Protein AF-A0AAV1JM26-F1 (afdb_monomer)

Solvent-accessible surface area (backbone atoms only — not comparable to full-atom values): 7282 Å² total; per-residue (Å²): 130,88,82,51,58,50,76,34,77,45,80,36,73,50,19,34,46,74,67,30,26,53,53,50,51,54,41,56,74,55,47,27,63,33,45,34,44,37,38,90,50,58,70,48,33,52,52,36,50,55,58,46,59,76,75,45,96,65,68,52,80,61,76,78,51,77,83,54,47,60,66,49,56,63,51,56,75,76,52,68,79,68,51,69,69,49,53,56,54,41,52,53,52,44,70,76,67,55,58,91,91,67,48,73,47,70,60,64,67,45,77,70,39,76,60,79,80,76,86,83,123

Mean predicted aligned error: 10.61 Å

Nearest PDB structures (foldseek):
  5bjv-assembly1_B  TM=6.300E-01  e=1.187E-02  Campylobacter jejuni
  5bju-assembly1_A  TM=6.623E-01  e=2.325E-02  Campylobacter jejuni
  6bwc-assembly1_E  TM=8.344E-01  e=8.341E-02  Bacillus thuringiensis HD-771
  5bjx-assembly1_A  TM=6.286E-01  e=3.254E-02  Campylobacter jejuni
  7cok-assembly1_B  TM=7.436E-01  e=1.527E-01  Gluconobacter sp.

Organism: NCBI:txid320188

Secondary structure (DSSP, 8-state):
----GGG-EEEEETTTSHHHHHHHHHHHHTT-SEEEEE-S-HHHHHHHHHHHHHH-S--------HHHHHHHHHHHTTSPPPPHHHHHHHHHHHHHHPPTT--EE--TTPPPEE-------

Structure (mmCIF, N/CA/C/O backbone):
data_AF-A0AAV1JM26-F1
#
_entry.id   AF-A0AAV1JM26-F1
#
loop_
_atom_site.group_PDB
_atom_site.id
_atom_site.type_symbol
_atom_site.label_atom_id
_atom_site.label_alt_id
_atom_site.label_comp_id
_atom_site.label_asym_id
_atom_site.label_entity_id
_atom_site.label_seq_id
_atom_site.pdbx_PDB_ins_code
_atom_site.Cartn_x
_atom_site.Cartn_y
_atom_site.Cartn_z
_atom_site.occupancy
_atom_site.B_iso_or_equiv
_atom_site.auth_seq_id
_atom_site.auth_comp_id
_atom_site.auth_asym_id
_atom_site.auth_atom_id
_atom_site.pdbx_PDB_model_num
ATOM 1 N N . MET A 1 1 ? -13.026 -1.116 23.562 1.00 37.59 1 MET A N 1
ATOM 2 C CA . MET A 1 1 ? -12.562 0.252 23.244 1.00 37.59 1 MET A CA 1
ATOM 3 C C . MET A 1 1 ? -12.389 0.311 21.742 1.00 37.59 1 MET A C 1
ATOM 5 O O . MET A 1 1 ? -11.636 -0.507 21.236 1.00 37.59 1 MET A O 1
ATOM 9 N N . SER A 1 2 ? -13.117 1.163 21.021 1.00 40.34 2 SER A N 1
ATOM 10 C CA . SER A 1 2 ? -12.938 1.277 19.570 1.00 40.34 2 SER A CA 1
ATOM 11 C C . SER A 1 2 ? -11.568 1.902 19.300 1.00 40.34 2 SER A C 1
ATOM 13 O O . SER A 1 2 ? -11.347 3.085 19.552 1.00 40.34 2 SER A O 1
ATOM 15 N N . GLN A 1 3 ? -10.598 1.091 18.876 1.00 52.56 3 GLN A N 1
ATOM 16 C CA . GLN A 1 3 ? -9.280 1.585 18.484 1.00 52.56 3 GLN A CA 1
ATOM 17 C C . GLN A 1 3 ? -9.424 2.319 17.150 1.00 52.56 3 GLN A C 1
ATOM 19 O O . GLN A 1 3 ? -9.351 1.727 16.081 1.00 52.56 3 GLN A O 1
ATOM 24 N N . GLY A 1 4 ? -9.696 3.622 17.226 1.00 64.19 4 GLY A N 1
ATOM 25 C CA . GLY A 1 4 ? -9.700 4.496 16.060 1.00 64.19 4 GLY A CA 1
ATOM 26 C C . GLY A 1 4 ? -8.321 4.558 15.399 1.00 64.19 4 GLY A C 1
ATOM 27 O O . GLY A 1 4 ? -7.296 4.294 16.032 1.00 64.19 4 GLY A O 1
ATOM 28 N N . ILE A 1 5 ? -8.307 4.955 14.125 1.00 70.12 5 ILE A N 1
ATOM 29 C CA . ILE A 1 5 ? -7.119 4.977 13.255 1.00 70.12 5 ILE A CA 1
ATOM 30 C C . ILE A 1 5 ? -5.914 5.657 13.921 1.00 70.12 5 ILE A C 1
ATOM 32 O O . ILE A 1 5 ? -4.802 5.143 13.820 1.00 70.12 5 ILE A O 1
ATOM 36 N N . LYS A 1 6 ? -6.136 6.714 14.713 1.00 76.25 6 LYS A N 1
ATOM 37 C CA . LYS A 1 6 ? -5.083 7.449 15.433 1.00 76.25 6 LYS A CA 1
ATOM 38 C C . LYS A 1 6 ? -4.180 6.610 16.348 1.00 76.25 6 LYS A C 1
ATOM 40 O O . LYS A 1 6 ? -3.078 7.031 16.667 1.00 76.25 6 LYS A O 1
ATOM 45 N N . ASN A 1 7 ? -4.615 5.427 16.787 1.00 69.81 7 ASN A N 1
ATOM 46 C CA . ASN A 1 7 ? -3.814 4.541 17.643 1.00 69.81 7 ASN A CA 1
ATOM 47 C C . ASN A 1 7 ? -3.378 3.243 16.935 1.00 69.81 7 ASN A C 1
ATOM 49 O O . ASN A 1 7 ? -2.967 2.288 17.593 1.00 69.81 7 ASN A O 1
ATOM 53 N N . SER A 1 8 ? -3.495 3.192 15.607 1.00 66.56 8 SER A N 1
ATOM 54 C CA . SER A 1 8 ? -3.157 2.019 14.798 1.00 66.56 8 SER A CA 1
ATOM 55 C C . SER A 1 8 ? -1.729 2.076 14.246 1.00 66.56 8 SER A C 1
ATOM 57 O O . SER A 1 8 ? -1.196 3.150 13.963 1.00 66.56 8 SER A O 1
ATOM 59 N N . VAL A 1 9 ? -1.110 0.902 14.108 1.00 73.75 9 VAL A N 1
ATOM 60 C CA . VAL A 1 9 ? 0.096 0.694 13.297 1.00 73.75 9 VAL A CA 1
ATOM 61 C C . VAL A 1 9 ? -0.355 0.041 11.997 1.00 73.75 9 VAL A C 1
ATOM 63 O O . VAL A 1 9 ? -1.048 -0.974 12.040 1.00 73.75 9 VAL A O 1
ATOM 66 N N . VAL A 1 10 ? 0.025 0.617 10.861 1.00 72.69 10 VAL A N 1
ATOM 67 C CA . VAL A 1 10 ? -0.403 0.176 9.530 1.00 72.69 10 VAL A CA 1
ATOM 68 C C . VAL A 1 10 ? 0.814 -0.262 8.727 1.00 72.69 10 VAL A C 1
ATOM 70 O O . VAL A 1 10 ? 1.818 0.445 8.708 1.00 72.69 10 VAL A O 1
ATOM 73 N N . VAL A 1 11 ? 0.717 -1.409 8.049 1.00 78.88 11 VAL A N 1
ATOM 74 C CA . VAL A 1 11 ? 1.724 -1.886 7.092 1.00 78.88 11 VAL A CA 1
ATOM 75 C C . VAL A 1 11 ? 1.068 -2.053 5.724 1.00 78.88 11 VAL A C 1
ATOM 77 O O . V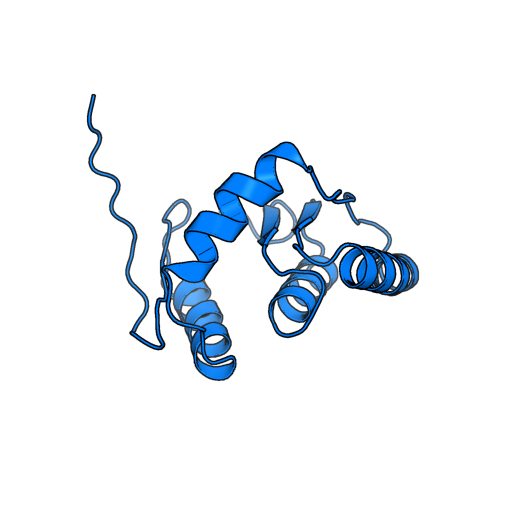AL A 1 11 ? 0.074 -2.765 5.606 1.00 78.88 11 VAL A O 1
ATOM 80 N N . VAL A 1 12 ? 1.626 -1.425 4.692 1.00 80.12 12 VAL A N 1
ATOM 81 C CA . VAL A 1 12 ? 1.139 -1.503 3.307 1.00 80.12 12 VAL A CA 1
ATOM 82 C C . VAL A 1 12 ? 2.232 -2.104 2.429 1.00 80.12 12 VAL A C 1
ATOM 84 O O . VAL A 1 12 ? 3.341 -1.596 2.413 1.00 80.12 12 VAL A O 1
ATOM 87 N N . THR A 1 13 ? 1.953 -3.174 1.685 1.00 83.62 13 THR A N 1
ATOM 88 C CA . THR A 1 13 ? 2.885 -3.710 0.668 1.00 83.62 13 THR A CA 1
ATOM 89 C C . THR A 1 13 ? 2.464 -3.234 -0.723 1.00 83.62 13 THR A C 1
ATOM 91 O O . THR A 1 13 ? 1.271 -3.084 -0.972 1.00 83.62 13 THR A O 1
ATOM 94 N N . GLY A 1 14 ? 3.422 -2.945 -1.610 1.00 83.50 14 GLY A N 1
ATOM 95 C CA . GLY A 1 14 ? 3.169 -2.189 -2.846 1.00 83.50 14 GLY A CA 1
ATOM 96 C C . GLY A 1 14 ? 2.805 -0.722 -2.583 1.00 83.50 14 GLY A C 1
ATOM 97 O O . GLY A 1 14 ? 2.015 -0.132 -3.316 1.00 83.50 14 GLY A O 1
ATOM 98 N N . GLY A 1 15 ? 3.285 -0.160 -1.471 1.00 86.62 15 GLY A N 1
ATOM 99 C CA . GLY A 1 15 ? 2.849 1.136 -0.959 1.00 86.62 15 GLY A CA 1
ATOM 100 C C . GLY A 1 15 ? 3.538 2.350 -1.580 1.00 86.62 15 GLY A C 1
ATOM 101 O O . GLY A 1 15 ? 3.204 3.470 -1.209 1.00 86.62 15 GLY A O 1
ATOM 102 N N . ALA A 1 16 ? 4.492 2.165 -2.496 1.00 88.25 16 ALA A N 1
ATOM 103 C CA . ALA A 1 16 ? 5.211 3.290 -3.090 1.00 88.25 16 ALA A CA 1
ATOM 104 C C . ALA A 1 16 ? 4.468 3.935 -4.266 1.00 88.25 16 ALA A C 1
ATOM 106 O O . ALA A 1 16 ? 4.771 5.064 -4.637 1.00 88.25 16 ALA A O 1
ATOM 107 N N . SER A 1 17 ? 3.499 3.244 -4.872 1.00 87.69 17 SER A N 1
ATOM 108 C CA . SER A 1 17 ? 2.792 3.759 -6.047 1.00 87.69 17 SER A CA 1
ATOM 109 C C . SER A 1 17 ? 1.326 3.327 -6.103 1.00 87.69 17 SER A C 1
ATOM 111 O O . SER A 1 17 ? 0.866 2.475 -5.337 1.00 87.69 17 SER A O 1
ATOM 113 N N . GLY A 1 18 ? 0.574 3.946 -7.018 1.00 87.81 18 GLY A N 1
ATOM 114 C CA . GLY A 1 18 ? -0.816 3.599 -7.304 1.00 87.81 18 GLY A CA 1
ATOM 115 C C . GLY A 1 18 ? -1.693 3.574 -6.051 1.00 87.81 18 GLY A C 1
ATOM 116 O O . GLY A 1 18 ? -1.707 4.515 -5.262 1.00 87.81 18 GLY A O 1
ATOM 117 N N . ILE A 1 19 ? -2.429 2.479 -5.865 1.00 84.12 19 ILE A N 1
ATOM 118 C CA . ILE A 1 19 ? -3.367 2.340 -4.743 1.00 84.12 19 ILE A CA 1
ATOM 119 C C . ILE A 1 19 ? -2.655 2.266 -3.404 1.00 84.12 19 ILE A C 1
ATOM 121 O O . ILE A 1 19 ? -3.125 2.864 -2.442 1.00 84.12 19 ILE A O 1
ATOM 125 N N . GLY A 1 20 ? -1.552 1.519 -3.322 1.00 85.56 20 GLY A N 1
ATOM 126 C CA . GLY A 1 20 ? -0.841 1.360 -2.060 1.00 85.56 20 GLY A CA 1
ATOM 127 C C . GLY A 1 20 ? -0.362 2.712 -1.535 1.00 85.56 20 GLY A C 1
ATOM 128 O O . GLY A 1 20 ? -0.530 2.991 -0.351 1.00 85.56 20 GLY A O 1
ATOM 129 N N . TYR A 1 21 ? 0.119 3.580 -2.429 1.00 88.75 21 TYR A N 1
ATOM 130 C CA . TYR A 1 21 ? 0.489 4.954 -2.092 1.00 88.75 21 TYR A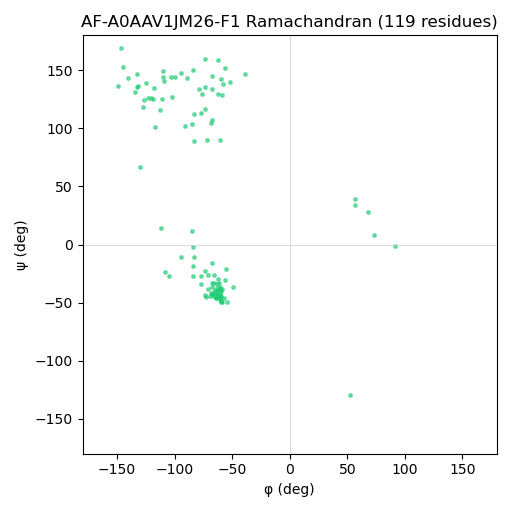 CA 1
ATOM 131 C C . TYR A 1 21 ? -0.690 5.774 -1.556 1.00 88.75 21 TYR A C 1
ATOM 133 O O . TYR A 1 21 ? -0.584 6.392 -0.501 1.00 88.75 21 TYR A O 1
ATOM 141 N N . GLU A 1 22 ? -1.847 5.734 -2.220 1.00 88.06 22 GLU A N 1
ATOM 142 C CA . GLU A 1 22 ? -3.032 6.455 -1.736 1.00 88.06 22 GLU A CA 1
ATOM 143 C C . GLU A 1 22 ? -3.563 5.906 -0.404 1.00 88.06 22 GLU A C 1
ATOM 145 O O . GLU A 1 22 ? -4.039 6.663 0.444 1.00 88.06 22 GLU A O 1
ATOM 150 N N . ILE A 1 23 ? -3.444 4.600 -0.159 1.00 85.44 23 ILE A N 1
ATOM 151 C CA . ILE A 1 23 ? -3.758 4.009 1.148 1.00 85.44 23 ILE A CA 1
ATOM 152 C C . ILE A 1 23 ? -2.824 4.584 2.223 1.00 85.44 23 ILE A C 1
ATOM 154 O O . ILE A 1 23 ? -3.297 4.988 3.288 1.00 85.44 23 ILE A O 1
ATOM 158 N N . VAL A 1 24 ? -1.520 4.676 1.942 1.00 86.12 24 VAL A N 1
ATOM 159 C CA . VAL A 1 24 ? -0.528 5.287 2.843 1.00 86.12 24 VAL A CA 1
ATOM 160 C C . VAL A 1 24 ? -0.886 6.744 3.142 1.00 86.12 24 VAL A C 1
ATOM 162 O O . VAL A 1 24 ? -0.978 7.108 4.316 1.00 86.12 24 VAL A O 1
ATOM 165 N N . CYS A 1 25 ? -1.174 7.550 2.114 1.00 86.50 25 CYS A N 1
ATOM 166 C CA . CYS A 1 25 ? -1.619 8.939 2.263 1.00 86.50 25 CYS A CA 1
ATOM 167 C C . CYS A 1 25 ? -2.845 9.054 3.177 1.00 86.50 25 CYS A C 1
ATOM 169 O O . CYS A 1 25 ? -2.833 9.832 4.128 1.00 86.50 25 CYS A O 1
ATOM 171 N N . ASN A 1 26 ? -3.881 8.245 2.945 1.00 87.25 26 ASN A N 1
ATOM 172 C CA . ASN A 1 26 ? -5.114 8.286 3.733 1.00 87.25 26 ASN A CA 1
ATOM 173 C C . ASN A 1 26 ? -4.895 7.927 5.212 1.00 87.25 26 ASN A C 1
ATOM 175 O O . ASN A 1 26 ? -5.526 8.518 6.093 1.00 87.25 26 ASN A O 1
ATOM 179 N N . PHE A 1 27 ? -4.017 6.966 5.513 1.00 83.62 27 PHE A N 1
ATOM 180 C CA . PHE A 1 27 ? -3.692 6.626 6.900 1.00 83.62 27 PHE A CA 1
ATOM 181 C C . PHE A 1 27 ? -2.859 7.712 7.587 1.00 83.62 27 PHE A C 1
ATOM 183 O O . PHE A 1 27 ? -3.119 8.014 8.754 1.00 83.62 27 PHE A O 1
ATOM 190 N N . LEU A 1 28 ? -1.921 8.337 6.870 1.00 84.06 28 LEU A N 1
ATOM 191 C CA . LEU A 1 28 ? -1.158 9.483 7.370 1.00 84.06 28 LEU A CA 1
ATOM 192 C C . LEU A 1 28 ? -2.066 10.700 7.625 1.00 84.06 28 LEU A C 1
ATOM 194 O O . LEU A 1 28 ? -1.985 11.302 8.692 1.00 84.06 28 LEU A O 1
ATOM 198 N N . GLU A 1 29 ? -2.999 11.011 6.716 1.00 85.12 29 GLU A N 1
ATOM 199 C CA . GLU A 1 29 ? -3.989 12.097 6.876 1.00 85.12 29 GLU A CA 1
ATOM 200 C C . GLU A 1 29 ? -4.918 11.889 8.070 1.00 85.12 29 GLU A C 1
ATOM 202 O O . GLU A 1 29 ? -5.328 12.844 8.726 1.00 85.12 29 GLU A O 1
ATOM 207 N N . LYS A 1 30 ? -5.242 10.634 8.379 1.00 83.50 30 LYS A N 1
ATOM 208 C CA . LYS A 1 30 ? -6.049 10.269 9.549 1.00 83.50 30 LYS A CA 1
ATOM 209 C C . LYS A 1 30 ? -5.219 10.136 10.830 1.00 83.50 30 LY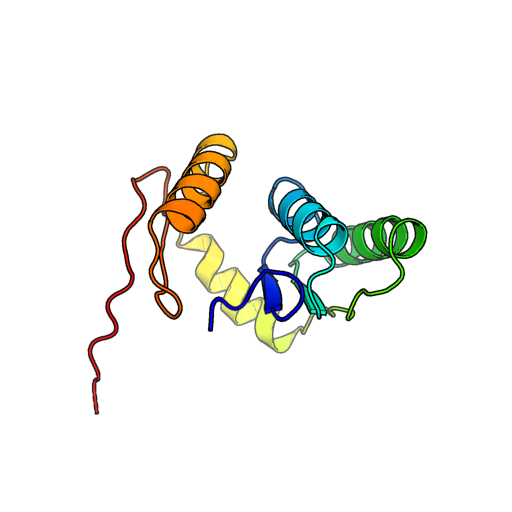S A C 1
ATOM 211 O O . LYS A 1 30 ? -5.746 9.653 11.835 1.00 83.50 30 LYS A O 1
ATOM 216 N N . GLU A 1 31 ? -3.960 10.578 10.800 1.00 84.56 31 GLU A N 1
ATOM 217 C CA . GLU A 1 31 ? -3.011 10.589 11.915 1.00 84.56 31 GLU A CA 1
ATOM 218 C C . GLU A 1 31 ? -2.798 9.199 12.529 1.00 84.56 31 GLU A C 1
ATOM 220 O O . GLU A 1 31 ? -2.717 9.061 13.751 1.00 84.56 31 GLU A O 1
ATOM 225 N N . ALA A 1 32 ? -2.743 8.147 11.701 1.00 78.19 32 ALA A N 1
ATOM 226 C CA . ALA A 1 32 ? -2.365 6.825 12.185 1.00 78.19 32 ALA A CA 1
ATOM 227 C C . ALA A 1 32 ? -1.040 6.897 12.957 1.00 78.19 32 ALA A C 1
ATOM 229 O O . ALA A 1 32 ? -0.114 7.607 12.565 1.00 78.19 32 ALA A O 1
ATOM 230 N N . LYS A 1 33 ? -0.949 6.156 14.067 1.00 77.38 33 LYS A N 1
ATOM 231 C CA . LYS A 1 33 ? 0.190 6.247 14.992 1.00 77.38 33 LYS A CA 1
ATOM 232 C C . LYS A 1 33 ? 1.514 5.930 14.300 1.00 77.38 33 LYS A C 1
ATOM 234 O O . LYS A 1 33 ? 2.525 6.534 14.633 1.00 77.38 33 LYS A O 1
ATOM 239 N N . ASN A 1 34 ? 1.501 4.952 13.395 1.00 74.88 34 ASN A N 1
ATOM 240 C CA . ASN A 1 34 ? 2.631 4.580 12.550 1.00 74.88 34 ASN A CA 1
ATOM 241 C C . ASN A 1 34 ? 2.117 4.044 11.211 1.00 74.88 34 ASN A C 1
ATOM 243 O O . ASN A 1 34 ? 1.209 3.209 11.202 1.00 74.88 34 ASN A O 1
ATOM 247 N N . VAL A 1 35 ? 2.740 4.453 10.105 1.00 76.75 35 VAL A N 1
ATOM 248 C CA . VAL A 1 35 ? 2.472 3.911 8.765 1.00 76.75 35 VAL A CA 1
ATOM 249 C C . VAL A 1 35 ? 3.780 3.466 8.122 1.00 76.75 35 VAL A C 1
ATOM 251 O O . VAL A 1 35 ? 4.675 4.271 7.902 1.00 76.75 35 VAL A O 1
ATOM 254 N N . ILE A 1 36 ? 3.871 2.173 7.835 1.00 80.88 36 ILE A N 1
ATOM 255 C CA . ILE A 1 36 ? 5.015 1.478 7.242 1.00 80.88 36 ILE A CA 1
ATOM 256 C C . ILE A 1 36 ? 4.580 1.057 5.835 1.00 80.88 36 ILE A C 1
ATOM 258 O O . ILE A 1 36 ? 3.559 0.386 5.693 1.00 80.88 36 ILE A O 1
ATOM 262 N N . PHE A 1 37 ? 5.315 1.419 4.784 1.00 81.94 37 PHE A N 1
ATOM 263 C CA . PHE A 1 37 ? 4.989 1.018 3.412 1.00 81.94 37 PHE A CA 1
ATOM 264 C C . PHE A 1 37 ? 6.155 0.347 2.676 1.00 81.94 37 PHE A C 1
ATOM 266 O O . PHE A 1 37 ? 7.222 0.913 2.551 1.00 81.94 37 PHE A O 1
ATOM 273 N N . LEU A 1 38 ? 5.966 -0.865 2.166 1.00 80.31 38 LEU A N 1
ATOM 274 C CA . LEU A 1 38 ? 6.966 -1.673 1.464 1.00 80.31 38 LEU A CA 1
ATOM 275 C C . LEU A 1 38 ? 6.708 -1.635 -0.039 1.00 80.31 38 LEU A C 1
ATOM 277 O O . LEU A 1 38 ? 5.553 -1.697 -0.455 1.00 80.31 38 LEU A O 1
ATOM 281 N N . ASP A 1 39 ? 7.759 -1.639 -0.853 1.00 82.50 39 ASP A N 1
ATOM 282 C CA . ASP A 1 39 ? 7.647 -1.832 -2.299 1.00 82.50 39 ASP A CA 1
ATOM 283 C C . ASP A 1 39 ? 8.843 -2.622 -2.842 1.00 82.50 39 ASP A C 1
ATOM 285 O O . ASP A 1 39 ? 9.927 -2.623 -2.258 1.00 82.50 39 ASP A O 1
ATOM 289 N N . VAL A 1 40 ? 8.629 -3.329 -3.950 1.00 79.69 40 VAL A N 1
ATOM 290 C CA . VAL A 1 40 ? 9.690 -4.072 -4.638 1.00 79.69 40 VAL A CA 1
ATOM 291 C C . VAL A 1 4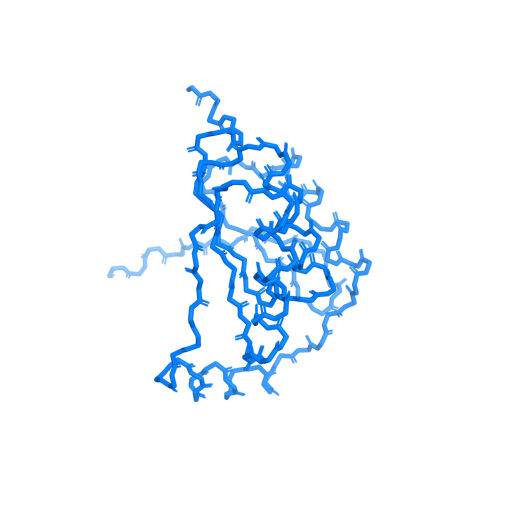0 ? 10.579 -3.139 -5.456 1.00 79.69 40 VAL A C 1
ATOM 293 O O . VAL A 1 40 ? 11.747 -3.451 -5.674 1.00 79.69 40 VAL A O 1
ATOM 296 N N . ASN A 1 41 ? 10.036 -2.004 -5.907 1.00 81.56 41 ASN A N 1
ATOM 297 C CA . ASN A 1 41 ? 10.783 -0.998 -6.642 1.00 81.56 41 ASN A CA 1
ATOM 298 C C . ASN A 1 41 ? 11.367 0.033 -5.666 1.00 81.56 41 ASN A C 1
ATOM 300 O O . ASN A 1 41 ? 10.666 0.924 -5.188 1.00 81.56 41 ASN A O 1
ATOM 304 N N . GLU A 1 42 ? 12.662 -0.098 -5.378 1.00 81.25 42 GLU A N 1
ATOM 305 C CA . GLU A 1 42 ? 13.370 0.769 -4.432 1.00 81.25 42 GLU A CA 1
ATOM 306 C C . GLU A 1 42 ? 13.353 2.247 -4.853 1.00 81.25 42 GLU A C 1
ATOM 308 O O . GLU A 1 42 ? 13.190 3.125 -4.005 1.00 81.25 42 GLU A O 1
ATOM 313 N N . ASP A 1 43 ? 13.475 2.537 -6.151 1.00 86.38 43 ASP A N 1
ATOM 314 C CA . ASP A 1 43 ? 13.490 3.913 -6.656 1.00 86.38 43 ASP A CA 1
ATOM 315 C C . ASP A 1 43 ? 12.130 4.589 -6.475 1.00 86.38 43 ASP A C 1
ATOM 317 O O . ASP A 1 43 ? 12.060 5.739 -6.039 1.00 86.38 43 ASP A O 1
ATOM 321 N N . GLU A 1 44 ? 11.039 3.874 -6.759 1.00 87.81 44 GLU A N 1
ATOM 322 C CA . GLU A 1 44 ? 9.687 4.368 -6.476 1.00 87.81 44 GLU A CA 1
ATOM 323 C C . GLU A 1 44 ? 9.464 4.514 -4.967 1.00 87.81 44 GLU A C 1
ATOM 325 O O . GLU A 1 44 ? 8.913 5.521 -4.528 1.00 87.81 44 GLU A O 1
ATOM 330 N N . GLY A 1 45 ? 9.973 3.579 -4.156 1.00 85.44 45 GLY A N 1
ATOM 331 C CA . GLY A 1 45 ? 9.948 3.675 -2.694 1.00 85.44 45 GLY A CA 1
ATOM 332 C C . GLY A 1 45 ? 10.616 4.945 -2.164 1.00 85.44 45 GLY A C 1
ATOM 333 O O . GLY A 1 45 ? 10.033 5.654 -1.342 1.00 85.44 45 GLY A O 1
ATOM 334 N N . LYS A 1 46 ? 11.807 5.280 -2.675 1.00 86.62 46 LYS A N 1
ATOM 335 C CA . LYS A 1 46 ? 12.540 6.503 -2.307 1.00 86.62 46 LYS A CA 1
ATOM 336 C C . LYS A 1 46 ? 11.790 7.768 -2.716 1.00 86.62 46 LYS A C 1
ATOM 338 O O . LYS A 1 46 ? 11.659 8.675 -1.897 1.00 86.62 46 LYS A O 1
ATOM 343 N N . LYS A 1 47 ? 11.263 7.820 -3.945 1.00 90.38 47 LYS A N 1
ATOM 344 C CA . LYS A 1 47 ? 10.457 8.959 -4.421 1.00 90.38 47 LYS A CA 1
ATOM 345 C C . LYS A 1 47 ? 9.204 9.151 -3.569 1.00 90.38 47 LYS A C 1
ATOM 347 O O . LYS A 1 47 ? 8.907 10.267 -3.151 1.00 90.38 47 LYS A O 1
ATOM 352 N N . ALA A 1 48 ? 8.483 8.067 -3.285 1.00 89.06 48 ALA A N 1
ATOM 353 C CA . ALA A 1 48 ? 7.301 8.097 -2.436 1.00 89.06 48 ALA A CA 1
ATOM 354 C C . ALA A 1 48 ? 7.639 8.611 -1.034 1.00 89.06 48 ALA A C 1
ATOM 356 O O . ALA A 1 48 ? 6.934 9.475 -0.515 1.00 89.06 48 ALA A O 1
ATOM 357 N N . LEU A 1 49 ? 8.743 8.138 -0.447 1.00 87.19 49 LEU A N 1
ATOM 358 C CA . LEU A 1 49 ? 9.204 8.594 0.861 1.00 87.19 49 LEU A CA 1
ATOM 359 C C . LEU A 1 49 ? 9.506 10.097 0.868 1.00 87.19 49 LEU A C 1
ATOM 361 O O . LEU A 1 49 ? 9.094 10.780 1.802 1.00 87.19 49 LEU A O 1
ATOM 365 N N . GLU A 1 50 ? 10.185 10.619 -0.155 1.00 88.44 50 GLU A N 1
ATOM 366 C CA . GLU A 1 50 ? 10.476 12.052 -0.285 1.00 88.44 50 GLU A CA 1
ATOM 367 C C . GLU A 1 50 ? 9.184 12.884 -0.343 1.00 88.44 50 GLU A C 1
ATOM 369 O O . GLU A 1 50 ? 9.016 13.828 0.431 1.00 88.44 50 GLU A O 1
ATOM 374 N N . LEU A 1 51 ? 8.232 12.483 -1.194 1.00 89.81 51 LEU A N 1
ATOM 375 C CA . LEU A 1 51 ? 6.937 13.157 -1.335 1.00 89.81 51 LEU A CA 1
ATOM 376 C C . LEU A 1 51 ? 6.127 13.144 -0.035 1.00 89.81 51 LEU A C 1
ATOM 378 O O . LEU A 1 51 ? 5.545 14.158 0.350 1.00 89.81 51 LEU A O 1
ATOM 382 N N . LEU A 1 52 ? 6.086 11.999 0.648 1.00 87.69 52 LEU A N 1
ATOM 383 C CA . LEU A 1 52 ? 5.357 11.860 1.903 1.00 87.69 52 LEU A CA 1
ATOM 384 C C . LEU A 1 52 ? 6.027 12.673 3.015 1.00 87.69 52 LEU A C 1
ATOM 386 O O . LEU A 1 52 ? 5.326 13.360 3.752 1.00 87.69 52 LEU A O 1
ATOM 390 N N . SER A 1 53 ? 7.359 12.658 3.105 1.00 85.56 53 SER A N 1
ATOM 391 C CA . SER A 1 53 ? 8.115 13.390 4.138 1.00 85.56 53 SER A CA 1
ATOM 392 C C . SER A 1 53 ? 7.990 14.904 3.994 1.00 85.56 53 SER A C 1
ATOM 394 O O . SER A 1 53 ? 8.093 15.627 4.978 1.00 85.56 53 SER A O 1
ATOM 396 N N . ALA A 1 54 ? 7.733 15.397 2.780 1.00 88.81 54 ALA A N 1
ATOM 397 C CA . ALA A 1 54 ? 7.412 16.802 2.549 1.00 88.81 54 ALA A CA 1
ATOM 398 C C . ALA A 1 54 ? 5.988 17.183 3.005 1.00 88.81 54 ALA A C 1
ATOM 400 O O . ALA A 1 54 ? 5.719 18.362 3.234 1.00 88.81 54 ALA A O 1
ATOM 401 N N . LYS A 1 55 ? 5.069 16.210 3.107 1.00 87.81 55 LYS A N 1
ATOM 402 C CA . LYS A 1 55 ? 3.642 16.429 3.401 1.00 87.81 55 LYS A CA 1
ATOM 403 C C . LYS A 1 55 ? 3.251 16.065 4.841 1.00 87.81 55 LYS A C 1
ATOM 405 O O . LYS A 1 55 ? 2.288 16.635 5.351 1.00 87.81 55 LYS A O 1
ATOM 410 N N . TYR A 1 56 ? 3.965 15.143 5.491 1.00 83.44 56 TYR A N 1
ATOM 411 C CA . TYR A 1 56 ? 3.607 14.592 6.801 1.00 83.44 56 TYR A CA 1
ATOM 412 C C . TYR A 1 56 ? 4.829 14.396 7.710 1.00 83.44 56 TYR A C 1
ATOM 414 O O . TYR A 1 56 ? 5.875 13.936 7.264 1.00 83.44 56 TYR A O 1
ATOM 422 N N . ASP A 1 57 ? 4.657 14.638 9.012 1.00 72.50 57 ASP A N 1
ATOM 423 C CA . ASP A 1 57 ? 5.747 14.586 10.001 1.00 72.50 57 ASP A CA 1
ATOM 424 C C . ASP A 1 57 ? 6.065 13.169 10.535 1.00 72.50 57 ASP A C 1
ATOM 426 O O . ASP A 1 57 ? 7.055 12.985 11.243 1.00 72.50 57 ASP A O 1
ATOM 430 N N . ASN A 1 58 ? 5.224 12.161 10.254 1.00 64.69 58 ASN A N 1
ATOM 431 C CA . ASN A 1 58 ? 5.184 10.906 11.024 1.00 64.69 58 ASN A CA 1
ATOM 432 C C . ASN A 1 58 ? 5.239 9.636 10.149 1.00 64.69 58 ASN A C 1
ATOM 434 O O . ASN A 1 58 ? 4.279 8.867 10.067 1.00 64.69 58 ASN A O 1
ATOM 438 N N . ILE A 1 59 ? 6.374 9.409 9.480 1.00 60.41 59 ILE A N 1
ATOM 439 C CA . ILE A 1 59 ? 6.561 8.280 8.554 1.00 60.41 59 ILE A CA 1
ATOM 440 C C . ILE A 1 59 ? 7.665 7.353 9.072 1.00 60.41 59 ILE A C 1
ATOM 442 O O . ILE A 1 59 ? 8.851 7.648 8.900 1.00 60.41 59 ILE A O 1
ATOM 446 N N . PRO A 1 60 ? 7.332 6.211 9.692 1.00 53.38 60 PRO A N 1
ATOM 447 C CA . PRO A 1 60 ? 8.314 5.159 9.879 1.00 53.38 60 PRO A CA 1
ATOM 448 C C . PRO A 1 60 ? 8.693 4.556 8.517 1.00 53.38 60 PRO A C 1
ATOM 450 O O . PRO A 1 60 ? 7.926 3.846 7.871 1.00 53.38 60 PRO A O 1
ATOM 453 N N . CYS A 1 61 ? 9.911 4.908 8.106 1.00 50.97 61 CYS A N 1
ATOM 454 C CA . CYS A 1 61 ? 10.675 4.416 6.964 1.00 50.97 61 CYS A CA 1
ATOM 455 C C . CYS A 1 61 ? 10.528 2.908 6.716 1.00 50.97 61 CYS A C 1
ATOM 457 O O . CYS A 1 61 ? 10.475 2.107 7.653 1.00 50.97 61 CYS A O 1
ATOM 459 N N . VAL A 1 62 ? 10.579 2.527 5.439 1.00 55.84 62 VAL A N 1
ATOM 460 C CA . VAL A 1 62 ? 10.698 1.137 5.015 1.00 55.84 62 VAL A CA 1
ATOM 461 C C . VAL A 1 62 ? 11.771 0.976 3.960 1.00 55.84 62 VAL A C 1
ATOM 463 O O . VAL A 1 62 ? 11.849 1.729 2.993 1.00 55.84 62 VAL A O 1
ATOM 466 N N . THR A 1 63 ? 12.571 -0.062 4.155 1.00 50.38 63 THR A N 1
ATOM 467 C CA . THR A 1 63 ? 13.699 -0.430 3.315 1.00 50.38 63 THR A CA 1
ATOM 468 C C . THR A 1 63 ? 13.392 -1.711 2.548 1.00 50.38 63 THR A C 1
ATOM 470 O O . THR A 1 63 ? 12.777 -2.636 3.085 1.00 50.38 63 THR A O 1
ATOM 473 N N . TRP A 1 64 ? 13.879 -1.787 1.312 1.00 49.84 64 TRP A N 1
ATOM 474 C CA . TRP A 1 64 ? 14.021 -3.035 0.569 1.00 49.84 64 TRP A CA 1
ATOM 475 C C . TRP A 1 64 ? 15.001 -3.960 1.317 1.00 49.84 64 TRP A C 1
ATOM 477 O O . TRP A 1 64 ? 16.079 -3.524 1.716 1.00 49.84 64 TRP A O 1
ATOM 487 N N . ASP A 1 65 ? 14.614 -5.214 1.562 1.00 56.75 65 ASP A N 1
ATOM 488 C CA . ASP A 1 65 ? 15.496 -6.251 2.115 1.00 56.75 65 ASP A CA 1
ATOM 489 C C . ASP A 1 65 ? 15.716 -7.311 1.034 1.00 56.75 65 ASP A C 1
ATOM 491 O O . ASP A 1 65 ? 14.768 -7.999 0.634 1.00 56.75 65 ASP A O 1
ATOM 495 N N . GLU A 1 66 ? 16.960 -7.458 0.565 1.00 54.75 66 GLU A N 1
ATO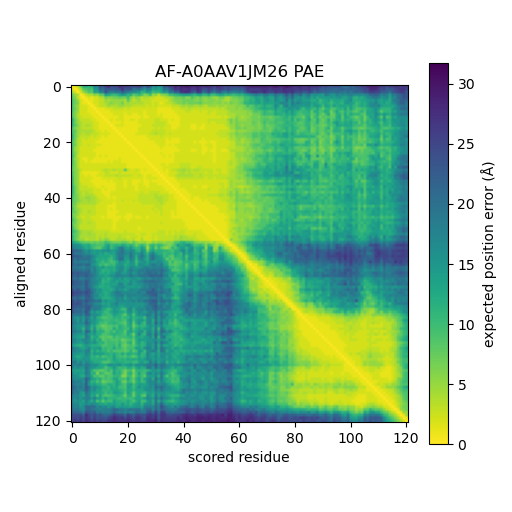M 496 C CA . GLU A 1 66 ? 17.287 -8.395 -0.516 1.00 54.75 66 GLU A CA 1
ATOM 497 C C . GLU A 1 66 ? 16.850 -9.831 -0.175 1.00 54.75 66 GLU A C 1
ATOM 499 O O . GLU A 1 66 ? 16.438 -10.582 -1.060 1.00 54.75 66 GLU A O 1
ATOM 504 N N . ARG A 1 67 ? 16.844 -10.201 1.115 1.00 54.53 67 ARG A N 1
ATOM 505 C CA . ARG A 1 67 ? 16.473 -11.541 1.603 1.00 54.53 67 ARG A CA 1
ATOM 506 C C . ARG A 1 67 ? 14.975 -11.816 1.480 1.00 54.53 67 ARG A C 1
ATOM 508 O O . ARG A 1 67 ? 14.575 -12.972 1.373 1.00 54.53 67 ARG A O 1
ATOM 515 N N . ILE A 1 68 ? 14.142 -10.774 1.496 1.00 55.22 68 ILE A N 1
ATOM 516 C CA . ILE A 1 68 ? 12.689 -10.885 1.283 1.00 55.22 68 ILE A CA 1
ATOM 517 C C . ILE A 1 68 ? 12.368 -10.888 -0.219 1.00 55.22 68 ILE A C 1
ATOM 519 O O . ILE A 1 68 ? 11.388 -11.507 -0.639 1.00 55.22 68 ILE A O 1
ATOM 523 N N . SER A 1 69 ? 13.217 -10.262 -1.040 1.00 57.44 69 SER A N 1
ATOM 524 C CA . SER A 1 69 ? 12.971 -10.066 -2.471 1.00 57.44 69 SER A CA 1
ATOM 525 C C . SER A 1 69 ? 12.808 -11.378 -3.253 1.00 57.44 69 SER A C 1
ATOM 527 O O . SER A 1 69 ? 11.848 -11.510 -4.009 1.00 57.44 69 SER A O 1
ATOM 529 N N . GLU A 1 70 ? 13.656 -12.389 -3.038 1.00 57.19 70 GLU A N 1
ATOM 530 C CA . GLU A 1 70 ? 13.593 -13.645 -3.803 1.00 57.19 70 GLU A CA 1
ATOM 531 C C . GLU A 1 70 ? 12.350 -14.479 -3.472 1.00 57.19 70 GLU A C 1
ATOM 533 O O . GLU A 1 70 ? 11.658 -14.977 -4.372 1.00 57.19 70 GLU A O 1
ATOM 538 N N . ALA A 1 71 ? 12.028 -14.599 -2.181 1.00 55.94 71 ALA A N 1
ATOM 539 C CA . ALA A 1 71 ? 10.840 -15.311 -1.720 1.00 55.94 71 ALA A CA 1
ATOM 540 C C . ALA A 1 71 ? 9.557 -14.627 -2.220 1.00 55.94 71 ALA A C 1
ATOM 542 O O . ALA A 1 71 ? 8.619 -15.294 -2.665 1.00 55.94 71 ALA A O 1
ATOM 543 N N . PHE A 1 72 ? 9.536 -13.292 -2.213 1.00 55.66 72 PHE A N 1
ATOM 544 C CA . PHE A 1 72 ? 8.392 -12.505 -2.655 1.00 55.66 72 PHE A CA 1
ATOM 545 C C . PHE A 1 72 ? 8.229 -12.530 -4.184 1.00 55.66 72 PHE A C 1
ATOM 547 O O . PHE A 1 72 ? 7.136 -12.806 -4.673 1.00 55.66 72 PHE A O 1
ATOM 554 N N . LEU A 1 73 ? 9.307 -12.353 -4.959 1.00 57.97 73 LEU A N 1
ATOM 555 C CA . LEU A 1 73 ? 9.288 -12.392 -6.431 1.00 57.97 73 LEU A CA 1
ATOM 556 C C . LEU A 1 73 ? 8.886 -13.762 -6.994 1.00 57.97 73 LEU A C 1
ATOM 558 O O . LEU A 1 73 ? 8.239 -13.850 -8.039 1.00 57.97 73 LEU A O 1
ATOM 562 N N . THR A 1 74 ? 9.260 -14.846 -6.315 1.00 62.50 74 THR A N 1
ATOM 563 C CA . THR A 1 74 ? 8.844 -16.201 -6.705 1.00 62.50 74 THR A CA 1
ATOM 564 C C . THR A 1 74 ? 7.339 -16.392 -6.505 1.00 62.50 74 THR A C 1
ATOM 566 O O . THR A 1 74 ? 6.676 -17.018 -7.332 1.00 62.50 74 THR A O 1
ATOM 569 N N . ARG A 1 75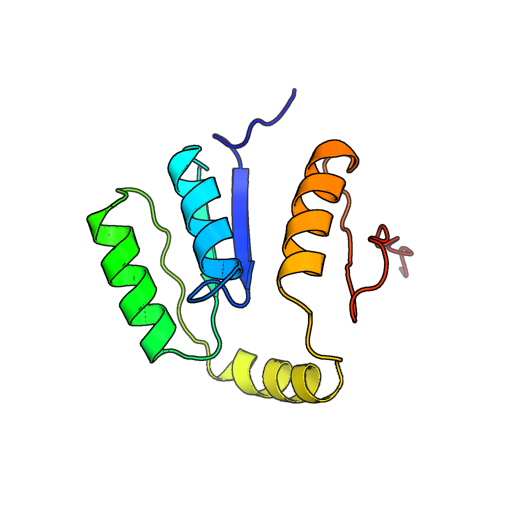 ? 6.782 -15.800 -5.441 1.00 52.59 75 ARG A N 1
ATOM 570 C CA . ARG A 1 75 ? 5.353 -15.846 -5.116 1.00 52.59 75 ARG A CA 1
ATOM 571 C C . ARG A 1 75 ? 4.523 -14.964 -6.051 1.00 52.59 75 ARG A C 1
ATOM 573 O O . ARG A 1 75 ? 3.497 -15.417 -6.542 1.00 52.59 75 ARG A O 1
ATOM 580 N N . THR A 1 76 ? 4.966 -13.743 -6.361 1.00 52.59 76 THR A N 1
ATOM 581 C CA . THR A 1 76 ? 4.200 -12.799 -7.203 1.00 52.59 76 THR A CA 1
ATOM 582 C C . THR A 1 76 ? 3.967 -13.310 -8.625 1.00 52.59 76 THR A C 1
ATOM 584 O O . THR A 1 76 ? 2.920 -13.032 -9.200 1.00 52.59 76 THR A O 1
ATOM 587 N N . LYS A 1 77 ? 4.874 -14.129 -9.176 1.00 61.41 77 LYS A N 1
ATOM 588 C CA . LYS A 1 77 ? 4.694 -14.782 -10.488 1.00 61.41 77 LYS A CA 1
ATOM 589 C C . LYS A 1 77 ? 3.582 -15.839 -10.516 1.00 61.41 77 LYS A C 1
ATOM 591 O O . LYS A 1 77 ? 3.173 -16.246 -11.599 1.00 61.41 77 LYS A O 1
ATOM 596 N N . GLN A 1 78 ? 3.120 -16.308 -9.356 1.00 62.19 78 GLN A N 1
ATOM 597 C CA . GLN A 1 78 ? 2.091 -17.347 -9.238 1.00 62.19 78 GLN A CA 1
ATOM 598 C C . GLN A 1 78 ? 0.674 -16.777 -9.082 1.00 62.19 78 GLN A C 1
ATOM 600 O O . GLN A 1 78 ? -0.290 -17.533 -9.180 1.00 62.19 78 GLN A O 1
ATOM 605 N N . HIS A 1 79 ? 0.535 -15.469 -8.843 1.00 56.72 79 HIS A N 1
ATOM 606 C CA . HIS A 1 79 ? -0.747 -14.833 -8.547 1.00 56.72 79 HIS A CA 1
ATOM 607 C C . HIS A 1 79 ? -1.221 -13.935 -9.692 1.00 56.72 79 HIS A C 1
ATOM 609 O O . HIS A 1 79 ? -0.435 -13.358 -10.442 1.00 56.72 79 HIS A O 1
ATOM 615 N N . SER A 1 80 ? -2.542 -13.827 -9.832 1.00 57.66 80 SER A N 1
ATOM 616 C CA . SER A 1 80 ? -3.161 -12.979 -10.851 1.00 57.66 80 SER A CA 1
ATOM 617 C C . SER A 1 80 ? -3.030 -11.503 -10.474 1.00 57.66 80 SER A C 1
ATOM 619 O O . SER A 1 80 ? -3.287 -11.129 -9.329 1.00 57.66 80 SER A O 1
ATOM 621 N N . TRP A 1 81 ? -2.670 -10.662 -11.447 1.00 59.00 81 TRP A N 1
ATOM 622 C CA . TRP A 1 81 ? -2.645 -9.207 -11.278 1.00 59.00 81 TRP A CA 1
ATOM 623 C C . TRP A 1 81 ? -4.027 -8.678 -10.872 1.00 59.00 81 TRP A C 1
ATOM 625 O O . TRP A 1 81 ? -5.051 -9.115 -11.400 1.00 59.00 81 TRP A O 1
ATOM 635 N N . GLN A 1 82 ? -4.053 -7.735 -9.931 1.00 60.56 82 GLN A N 1
ATOM 636 C CA . GLN A 1 82 ? -5.291 -7.157 -9.414 1.00 60.56 82 GLN A CA 1
ATOM 637 C C . GLN A 1 82 ? -5.738 -5.936 -10.211 1.00 60.56 82 GLN A C 1
ATOM 639 O O . GLN A 1 82 ? -4.925 -5.107 -10.616 1.00 60.56 82 GLN A O 1
ATOM 644 N N . ASN A 1 83 ? -7.054 -5.802 -10.383 1.00 74.06 83 ASN A N 1
ATOM 645 C CA . ASN A 1 83 ? -7.638 -4.581 -10.921 1.00 74.06 83 ASN A CA 1
ATOM 646 C C . ASN A 1 83 ? -7.717 -3.517 -9.819 1.00 74.06 83 ASN A C 1
ATOM 648 O O . ASN A 1 83 ? -8.188 -3.789 -8.712 1.00 74.06 83 ASN A O 1
ATOM 652 N N . VAL A 1 84 ? -7.291 -2.301 -10.152 1.00 66.81 84 VAL A N 1
ATOM 653 C CA . VAL A 1 84 ? -7.210 -1.198 -9.197 1.00 66.81 84 VAL A CA 1
ATOM 654 C C . VAL A 1 84 ? -8.573 -0.834 -8.571 1.00 66.81 84 VAL A C 1
ATOM 656 O O . VAL A 1 84 ? -8.692 -0.703 -7.352 1.00 66.81 84 VAL A O 1
ATOM 659 N 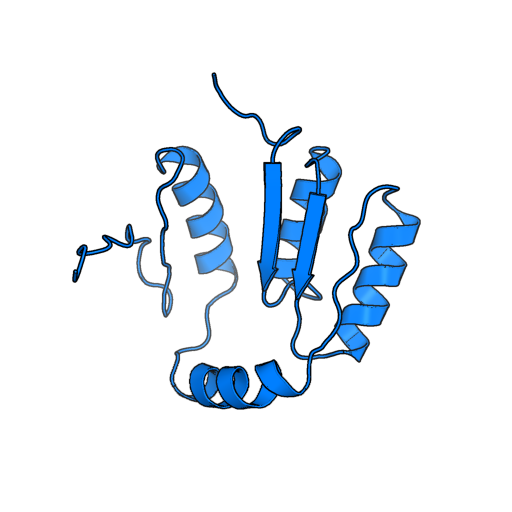N . ASP A 1 85 ? -9.645 -0.803 -9.360 1.00 72.25 85 ASP A N 1
ATOM 660 C CA . ASP A 1 85 ? -10.989 -0.486 -8.863 1.00 72.25 85 ASP A CA 1
ATOM 661 C C . ASP A 1 85 ? -11.530 -1.572 -7.928 1.00 72.25 85 ASP A C 1
ATOM 663 O O . ASP A 1 85 ? -12.271 -1.282 -6.985 1.00 72.25 85 ASP A O 1
ATOM 667 N N . ALA A 1 86 ? -11.171 -2.834 -8.183 1.00 74.06 86 ALA A N 1
ATOM 668 C CA . ALA A 1 86 ? -11.605 -3.957 -7.360 1.00 74.06 86 ALA A CA 1
ATOM 669 C C . ALA A 1 86 ? -10.994 -3.875 -5.954 1.00 74.06 86 ALA A C 1
ATOM 671 O O . ALA A 1 86 ? -11.709 -4.018 -4.963 1.00 74.06 86 ALA A O 1
ATOM 672 N N . VAL A 1 87 ? -9.696 -3.569 -5.863 1.00 76.69 87 VAL A N 1
ATOM 673 C CA . VAL A 1 87 ? -8.991 -3.406 -4.581 1.00 76.69 87 VAL A CA 1
ATOM 674 C C . VAL A 1 87 ? -9.511 -2.191 -3.811 1.00 76.69 87 VAL A C 1
ATOM 676 O O . VAL A 1 87 ? -9.729 -2.279 -2.601 1.00 76.69 87 VAL A O 1
ATOM 679 N N . GLY A 1 88 ? -9.778 -1.077 -4.501 1.00 71.38 88 GLY A N 1
ATOM 680 C CA . GLY A 1 88 ? -10.355 0.118 -3.880 1.00 71.38 88 GLY A CA 1
ATOM 681 C C . GLY A 1 88 ? -11.720 -0.155 -3.241 1.00 71.38 88 GLY A C 1
ATOM 682 O O . GLY A 1 88 ? -11.924 0.144 -2.065 1.00 71.38 88 GLY A O 1
ATOM 683 N N . LYS A 1 89 ? -12.636 -0.803 -3.974 1.00 76.19 89 LYS A N 1
ATOM 684 C CA . LYS A 1 89 ? -13.967 -1.179 -3.459 1.00 76.19 89 LYS A CA 1
ATOM 685 C C . LYS A 1 89 ? -13.877 -2.159 -2.289 1.00 76.19 89 LYS A C 1
ATOM 687 O O . LYS A 1 89 ? -14.542 -1.961 -1.276 1.00 76.19 89 LYS A O 1
ATOM 692 N N . ALA A 1 90 ? -13.015 -3.165 -2.406 1.00 79.19 90 ALA A N 1
ATOM 693 C CA . ALA A 1 90 ? -12.783 -4.146 -1.353 1.00 79.19 90 ALA A CA 1
ATOM 694 C C . ALA A 1 90 ? -12.253 -3.524 -0.062 1.00 79.19 90 ALA A C 1
ATOM 696 O O . ALA A 1 90 ? -12.652 -3.936 1.020 1.00 79.19 90 ALA A O 1
ATOM 697 N N . THR A 1 91 ? -11.383 -2.520 -0.164 1.00 71.75 91 THR A N 1
ATOM 698 C CA . THR A 1 91 ? 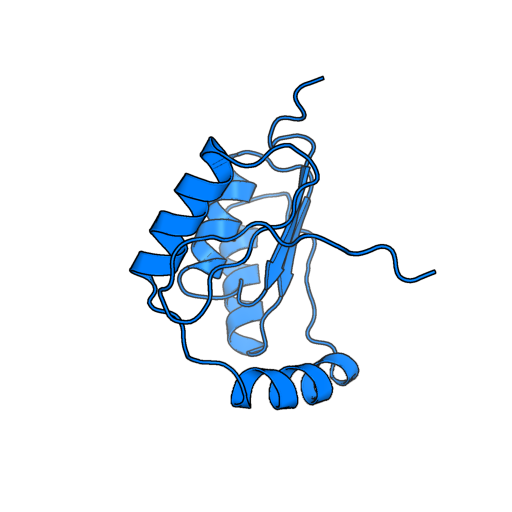-10.827 -1.836 1.011 1.00 71.75 91 THR A CA 1
ATOM 699 C C . THR A 1 91 ? -11.924 -1.147 1.823 1.00 71.75 91 THR A C 1
ATOM 701 O O . THR A 1 91 ? -11.951 -1.278 3.045 1.00 71.75 91 THR A O 1
ATOM 704 N N . ILE A 1 92 ? -12.857 -0.459 1.153 1.00 74.31 92 ILE A N 1
ATOM 705 C CA . ILE A 1 92 ? -14.013 0.169 1.814 1.00 74.31 92 ILE A CA 1
ATOM 706 C C . ILE A 1 92 ? -14.914 -0.894 2.443 1.00 74.31 92 ILE A C 1
ATOM 708 O O . ILE A 1 92 ? -15.289 -0.779 3.605 1.00 74.31 92 ILE A O 1
ATOM 712 N N . GLU A 1 93 ? -15.204 -1.961 1.703 1.00 78.81 93 GLU A N 1
ATOM 713 C CA . GLU A 1 93 ? -16.081 -3.030 2.171 1.00 78.81 93 GLU A CA 1
ATOM 714 C C . GLU A 1 93 ? -15.509 -3.771 3.394 1.00 78.81 93 GLU A C 1
ATOM 716 O O . GLU A 1 93 ? -16.243 -4.052 4.339 1.00 78.81 93 GLU A O 1
ATOM 721 N N . VAL A 1 94 ? -14.198 -4.040 3.419 1.00 81.56 94 VAL A N 1
ATOM 722 C CA . VAL A 1 94 ? -13.507 -4.606 4.590 1.00 81.56 94 VAL A CA 1
ATOM 723 C C . VAL A 1 94 ? -13.570 -3.630 5.758 1.00 81.56 94 VAL A C 1
ATOM 72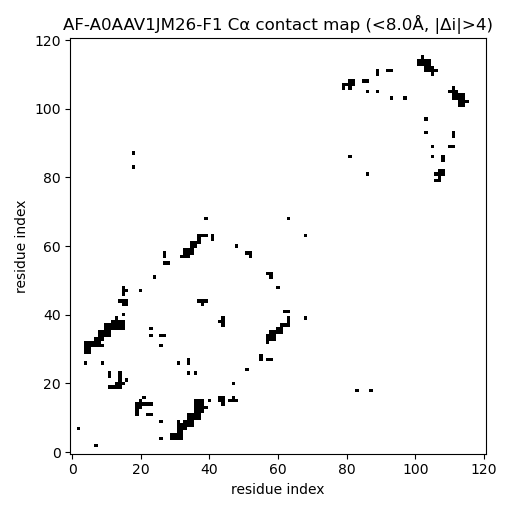5 O O . VAL A 1 94 ? -13.893 -4.041 6.863 1.00 81.56 94 VAL A O 1
ATOM 728 N N . PHE A 1 95 ? -13.314 -2.340 5.539 1.00 71.81 95 PHE A N 1
ATOM 729 C CA . PHE A 1 95 ? -13.368 -1.352 6.617 1.00 71.81 95 PHE A CA 1
ATOM 730 C C . PHE A 1 95 ? -14.760 -1.254 7.266 1.00 71.81 95 PHE A C 1
ATOM 732 O O . PHE A 1 95 ? -14.863 -1.069 8.476 1.00 71.81 95 PHE A O 1
ATOM 739 N N . GLU A 1 96 ? -15.827 -1.388 6.476 1.00 75.38 96 GLU A N 1
ATOM 740 C CA . GLU A 1 96 ? -17.209 -1.343 6.965 1.00 75.38 96 GLU A CA 1
ATOM 741 C C . GLU A 1 96 ? -17.656 -2.634 7.662 1.00 75.38 96 GLU A C 1
ATOM 743 O O . GLU A 1 96 ? -18.473 -2.574 8.582 1.00 75.38 96 GLU A O 1
ATOM 748 N N . LYS A 1 97 ? -17.169 -3.797 7.209 1.00 82.44 97 LYS A N 1
ATOM 749 C CA . LYS A 1 97 ? -17.704 -5.110 7.613 1.00 82.44 97 LYS A CA 1
ATOM 750 C C . LYS A 1 97 ? -16.798 -5.919 8.532 1.00 82.44 97 LYS A C 1
ATOM 752 O O . LYS A 1 97 ? -17.296 -6.822 9.196 1.00 82.44 97 LYS A O 1
ATOM 757 N N . ALA A 1 98 ? -15.493 -5.668 8.530 1.00 84.19 98 ALA A N 1
ATOM 758 C CA . ALA A 1 98 ? -14.543 -6.507 9.243 1.00 84.19 98 ALA A CA 1
ATOM 759 C C . ALA A 1 98 ? -14.576 -6.240 10.749 1.00 84.19 98 ALA A C 1
ATOM 761 O O . ALA A 1 98 ? -14.409 -5.108 11.210 1.00 84.19 98 ALA A O 1
ATOM 762 N N . ASP A 1 99 ? -14.697 -7.315 11.524 1.00 82.94 99 ASP A N 1
ATOM 763 C CA . ASP A 1 99 ? -14.459 -7.256 12.957 1.00 82.94 99 ASP A CA 1
ATOM 764 C C . ASP A 1 99 ? -12.973 -6.994 13.237 1.00 82.94 99 ASP A C 1
ATOM 766 O O . ASP A 1 99 ? -12.073 -7.461 12.528 1.00 82.94 99 ASP A O 1
ATOM 770 N N . SER A 1 100 ? -12.691 -6.242 14.301 1.00 78.31 100 SER A N 1
ATOM 771 C CA . SER A 1 100 ? -11.311 -5.948 14.699 1.00 78.31 100 SER A CA 1
ATOM 772 C C . SER A 1 100 ? -10.532 -7.238 14.973 1.00 78.31 100 SER A C 1
ATOM 774 O O . SER A 1 100 ? -10.963 -8.070 15.766 1.00 78.31 100 SER A O 1
ATOM 776 N N . GLY A 1 101 ? -9.357 -7.377 14.354 1.00 76.19 101 GLY A N 1
ATOM 777 C CA . GLY A 1 101 ? -8.503 -8.563 14.490 1.00 76.19 101 GLY A CA 1
ATOM 778 C C . GLY A 1 101 ? -8.742 -9.650 13.439 1.00 76.19 101 GLY A C 1
ATOM 779 O O . GLY A 1 101 ? -8.021 -10.645 13.445 1.00 76.19 101 GLY A O 1
ATOM 780 N N . THR A 1 102 ? -9.699 -9.462 12.527 1.00 81.25 102 THR A N 1
ATOM 781 C CA . THR A 1 102 ? -9.901 -10.360 11.381 1.00 81.25 102 THR A CA 1
ATOM 782 C C . THR A 1 102 ? -8.971 -9.993 10.223 1.00 81.25 102 THR A C 1
ATOM 784 O O . THR A 1 102 ? -8.580 -8.836 10.050 1.00 81.25 102 THR A O 1
ATOM 787 N N . ALA A 1 103 ? -8.591 -10.988 9.425 1.00 80.69 103 ALA A N 1
ATOM 788 C CA . ALA A 1 103 ? -7.833 -10.795 8.195 1.00 80.69 103 ALA A CA 1
ATOM 789 C C . ALA A 1 103 ? -8.743 -11.088 7.003 1.00 80.69 103 ALA A C 1
ATOM 791 O O . ALA A 1 103 ? -9.538 -12.019 7.053 1.00 80.69 103 ALA A O 1
ATOM 792 N N . TRP A 1 104 ? -8.632 -10.309 5.928 1.00 85.69 104 TRP A N 1
ATOM 793 C CA . TRP A 1 104 ? -9.471 -10.450 4.736 1.00 85.69 104 TRP A CA 1
ATOM 794 C C . TRP A 1 104 ? -8.611 -10.438 3.474 1.00 85.69 104 TRP A C 1
ATOM 796 O O . TRP A 1 104 ? -7.582 -9.766 3.420 1.00 85.69 104 TRP A O 1
ATOM 806 N N . VAL A 1 105 ? -9.031 -11.187 2.454 1.00 84.50 105 VAL A N 1
ATOM 807 C CA . VAL A 1 105 ? -8.331 -11.330 1.174 1.00 84.50 105 VAL A CA 1
ATOM 808 C C . VAL A 1 105 ? -9.243 -10.970 0.002 1.00 84.50 105 VAL A C 1
ATOM 810 O O . VAL A 1 105 ? -10.408 -11.361 -0.040 1.00 84.50 105 VAL A O 1
ATOM 813 N N . ILE A 1 106 ? -8.683 -10.255 -0.975 1.00 83.06 106 ILE A N 1
ATOM 814 C CA . ILE A 1 106 ? -9.234 -10.076 -2.322 1.00 83.06 106 ILE A CA 1
ATOM 815 C C . ILE A 1 106 ? -8.196 -10.558 -3.340 1.00 83.06 106 ILE A C 1
ATOM 817 O O . ILE A 1 106 ? -7.057 -10.091 -3.350 1.00 83.06 106 ILE A O 1
ATOM 821 N N . GLU A 1 107 ? -8.588 -11.474 -4.228 1.00 78.25 107 GLU A N 1
ATOM 822 C CA . GLU A 1 107 ? -7.699 -12.071 -5.236 1.00 78.25 107 GLU A CA 1
ATOM 823 C C . GLU A 1 107 ? -8.363 -12.121 -6.624 1.00 78.25 107 GLU A C 1
ATOM 825 O O . GLU A 1 107 ? -9.505 -12.563 -6.751 1.00 78.25 107 GLU A O 1
ATOM 830 N N . GLY A 1 108 ? -7.660 -11.659 -7.666 1.00 73.94 108 GLY A N 1
ATOM 831 C CA . GLY A 1 108 ? -8.102 -11.711 -9.064 1.00 73.94 108 GLY A CA 1
ATOM 832 C C . GLY A 1 108 ? -9.452 -11.040 -9.354 1.00 73.94 108 GLY A C 1
ATOM 833 O O . GLY A 1 108 ? -10.204 -11.543 -10.182 1.00 73.94 108 GLY A O 1
ATOM 834 N N . GLY A 1 109 ? -9.802 -9.956 -8.653 1.00 74.31 109 GLY A N 1
ATOM 835 C CA . GLY A 1 109 ? -11.103 -9.286 -8.795 1.00 74.31 109 GLY A CA 1
ATOM 836 C C . GLY A 1 109 ? -12.307 -10.022 -8.186 1.00 74.31 109 GLY A C 1
ATOM 837 O O . GLY A 1 109 ? -13.441 -9.592 -8.390 1.00 74.31 109 GLY A O 1
ATOM 838 N N . ASN A 1 110 ? -12.094 -11.110 -7.439 1.00 81.56 110 ASN A N 1
ATOM 839 C CA . ASN A 1 110 ? -13.166 -11.793 -6.710 1.00 81.56 110 ASN A CA 1
ATOM 840 C C . ASN A 1 110 ? -13.624 -10.993 -5.471 1.00 81.56 110 ASN A C 1
ATOM 842 O O . ASN A 1 110 ? -12.856 -10.176 -4.960 1.00 81.56 110 ASN A O 1
ATOM 846 N N . PRO A 1 111 ? -14.838 -11.253 -4.943 1.00 83.69 111 PRO A N 1
ATOM 847 C CA . PRO A 1 111 ? -15.305 -10.655 -3.691 1.00 83.69 111 PRO A CA 1
ATOM 848 C C . PRO A 1 111 ? -14.364 -10.926 -2.512 1.00 83.69 111 PRO A C 1
ATOM 850 O O . PRO A 1 111 ? -13.697 -11.966 -2.473 1.00 83.69 111 PRO A O 1
ATOM 853 N N . ILE A 1 112 ? -14.358 -10.013 -1.536 1.00 83.75 112 ILE A N 1
ATOM 854 C CA . ILE A 1 112 ? -13.574 -10.155 -0.306 1.00 83.75 112 ILE A CA 1
ATOM 855 C C . ILE A 1 112 ? -13.977 -11.419 0.458 1.00 83.75 112 ILE A C 1
ATOM 857 O O . ILE A 1 112 ? -15.151 -11.789 0.514 1.00 83.75 112 ILE A O 1
ATOM 861 N N . LYS A 1 113 ? -12.995 -12.087 1.058 1.00 89.31 113 LYS A N 1
ATOM 862 C CA . LYS A 1 113 ? -13.208 -13.251 1.921 1.00 89.31 113 LYS A CA 1
ATOM 863 C C . LYS A 1 113 ? -12.430 -13.081 3.208 1.00 89.31 113 LYS A C 1
ATOM 865 O O . LYS A 1 113 ? -11.261 -12.712 3.165 1.00 89.31 113 LYS A O 1
ATOM 870 N N . GLU A 1 114 ? -13.054 -13.393 4.333 1.00 86.44 114 GLU A N 1
ATOM 871 C CA . GLU A 1 114 ? -12.337 -13.496 5.597 1.00 86.44 114 GLU A CA 1
ATOM 872 C C . GLU A 1 114 ? -11.379 -14.696 5.551 1.00 86.44 114 GLU A C 1
ATOM 874 O O . GLU A 1 114 ? -11.728 -15.790 5.096 1.00 86.44 114 GLU A O 1
ATOM 879 N N . VAL A 1 115 ? -10.148 -14.480 5.996 1.00 86.44 115 VAL A N 1
ATOM 880 C CA . VAL A 1 115 ? -9.122 -15.507 6.138 1.00 86.44 115 VAL A CA 1
ATOM 881 C C . VAL A 1 115 ? -9.326 -16.179 7.488 1.00 86.44 115 VAL A C 1
ATOM 883 O O . VAL A 1 115 ? -8.966 -15.645 8.534 1.00 86.44 115 VAL A O 1
ATOM 886 N N . ILE A 1 116 ? -9.894 -17.381 7.455 1.00 85.00 116 ILE A N 1
ATOM 887 C CA . ILE A 1 116 ? -10.061 -18.213 8.644 1.00 85.00 116 ILE A CA 1
ATOM 888 C C . ILE A 1 116 ? -8.757 -18.976 8.890 1.00 85.00 116 ILE A C 1
ATOM 890 O O . ILE A 1 116 ? -8.392 -19.869 8.123 1.00 85.00 116 ILE A O 1
ATOM 894 N N . TYR A 1 117 ? -8.058 -18.647 9.974 1.00 70.50 117 TYR A N 1
ATOM 895 C CA . TYR A 1 117 ? -6.918 -19.437 10.427 1.00 70.50 117 TYR A CA 1
ATOM 896 C C . TYR A 1 117 ? -7.428 -20.701 11.125 1.00 70.50 117 TYR A C 1
ATOM 898 O O . TYR A 1 117 ? -8.015 -20.634 12.204 1.00 70.50 117 TYR A O 1
ATOM 906 N N . SER A 1 118 ? -7.192 -21.876 10.540 1.00 65.69 118 SER A N 1
ATOM 907 C CA . SER A 1 118 ? -7.256 -23.109 11.321 1.00 65.69 118 SER A CA 1
ATOM 908 C C . SER A 1 118 ? -6.014 -23.156 12.205 1.00 65.69 118 SER A C 1
ATOM 910 O O . SER A 1 118 ? -4.903 -23.214 11.675 1.00 65.69 118 SER A O 1
ATOM 912 N N . ASN A 1 119 ? -6.187 -23.136 13.528 1.00 46.97 119 ASN A N 1
ATOM 913 C CA . ASN A 1 119 ? -5.111 -23.447 14.466 1.00 46.97 119 ASN A CA 1
ATOM 914 C C . ASN A 1 119 ? -4.635 -24.885 14.210 1.00 46.97 119 ASN A C 1
ATOM 916 O O . ASN A 1 119 ? -5.178 -25.834 14.770 1.00 46.97 119 ASN A O 1
ATOM 920 N N . ALA A 1 120 ? -3.650 -25.047 13.331 1.00 46.41 120 ALA A N 1
ATOM 921 C CA . ALA A 1 120 ? -2.847 -26.252 13.252 1.00 46.41 120 ALA A CA 1
ATOM 922 C C . ALA A 1 120 ? -1.755 -26.115 14.318 1.00 46.41 120 ALA A C 1
ATOM 924 O O . ALA A 1 120 ? -0.708 -25.516 14.071 1.00 46.41 120 ALA A O 1
ATOM 925 N N . TYR A 1 121 ? -2.077 -26.586 15.523 1.00 44.25 121 TYR A N 1
ATOM 926 C CA . TYR A 1 121 ? -1.085 -26.991 16.516 1.00 44.25 121 TYR A CA 1
ATOM 927 C C . TYR A 1 121 ? -0.691 -28.443 16.257 1.00 44.25 121 TYR A C 1
ATOM 929 O O . TYR A 1 121 ? -1.601 -29.236 15.920 1.00 44.25 121 TYR A O 1
#

Sequence (121 aa):
MSQGIKNSVVVVTGGASGIGYEIVCNFLEKEAKNVIFLDVNEDEGKKALELLSAKYDNIPCVTWDERISEAFLTRTKQHSWQNVDAVGKATIEVFEKADSGTAWVIEGGNPIKEVIYSNAY

Foldseek 3Di:
DPPPQLADAEEFEQLLDDPNVVVQVVSQVSNRVEYHYHYLDQVSLVVSCVVVVVVGVHYDYDDDDPVVNVVVVVVVVVFDDDDRVLVVVQVVVCVVPPDPPWDWDDGPSDHIDTDDDDPPD

Radius of gyration: 15.37 Å; Cα contacts (8 Å, |Δi|>4): 148; chains: 1; bounding box: 35×44×34 Å

pLDDT: mean 74.06, std 13.19, range [37.59, 90.38]

InterPro domains:
  IPR002347 Short-chain dehydrogenase/reductase SDR [PF00106] (9-70)
  IPR036291 NAD(P)-binding domain superfamily [SSF51735] (6-67)